Protein AF-A0A534LM53-F1 (afdb_monomer_lite)

Secondary structure (DSSP, 8-state):
--SS----SS-GGGG-BTTB--HHHHHHHHHHT-

Structure (mmCIF, N/CA/C/O backbone):
data_AF-A0A534LM53-F1
#
_entry.id   AF-A0A534LM53-F1
#
loop_
_atom_site.group_PDB
_atom_site.id
_atom_site.type_symbol
_atom_site.label_atom_id
_atom_site.label_alt_id
_atom_site.label_comp_id
_atom_site.label_asym_id
_atom_site.label_entity_id
_atom_site.label_seq_id
_atom_site.pdbx_PDB_ins_code
_atom_site.Cartn_x
_atom_site.Cartn_y
_atom_site.Cartn_z
_atom_site.occupancy
_atom_site.B_iso_or_equiv
_atom_site.auth_seq_id
_atom_site.auth_comp_id
_atom_site.auth_asym_id
_atom_site.auth_atom_id
_atom_site.pdbx_PDB_model_num
ATOM 1 N N . GLY A 1 1 ? 2.624 4.467 20.330 1.00 85.50 1 GLY A N 1
ATOM 2 C CA . GLY A 1 1 ? 3.009 3.854 19.043 1.00 85.50 1 GLY A CA 1
ATOM 3 C C . GLY A 1 1 ? 1.905 4.093 18.038 1.00 85.50 1 GLY A C 1
ATOM 4 O O . GLY A 1 1 ? 0.751 4.116 18.446 1.00 85.50 1 GLY A O 1
ATOM 5 N N . HIS A 1 2 ? 2.234 4.321 16.767 1.00 92.81 2 HIS A N 1
ATOM 6 C CA . HIS A 1 2 ? 1.231 4.599 15.734 1.00 92.81 2 HIS A CA 1
ATOM 7 C C . HIS A 1 2 ? 0.683 3.289 15.135 1.00 92.81 2 HIS A C 1
ATOM 9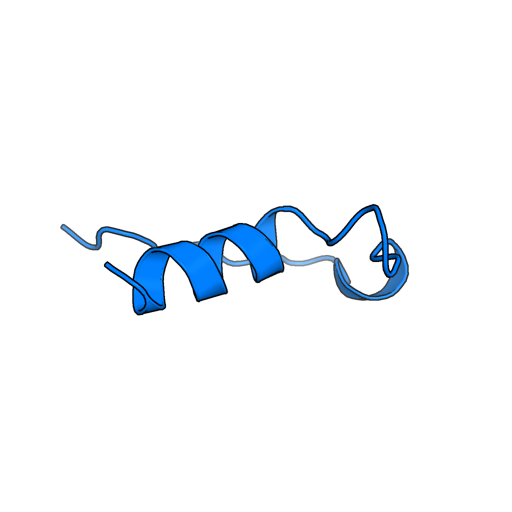 O O . HIS A 1 2 ? 1.489 2.454 14.724 1.00 92.81 2 HIS A O 1
ATOM 15 N N . PRO A 1 3 ? -0.651 3.092 15.063 1.00 92.44 3 PRO A N 1
ATOM 16 C CA . PRO A 1 3 ? -1.259 1.838 14.597 1.00 92.44 3 PRO A CA 1
ATOM 17 C C . PRO A 1 3 ? -1.077 1.596 13.092 1.00 92.44 3 PRO A C 1
ATOM 19 O O . PRO A 1 3 ? -1.137 0.455 12.638 1.00 92.44 3 PRO A O 1
ATOM 22 N N . TYR A 1 4 ? -0.833 2.659 12.322 1.00 97.31 4 TYR A N 1
ATOM 23 C CA . TYR A 1 4 ? -0.464 2.592 10.914 1.00 97.31 4 TYR A CA 1
ATOM 24 C C . TYR A 1 4 ? 0.480 3.752 10.580 1.00 97.31 4 TYR A C 1
ATOM 26 O O . TYR A 1 4 ? 0.067 4.910 10.575 1.00 97.31 4 TYR A O 1
ATOM 34 N N . PHE A 1 5 ? 1.759 3.452 10.347 1.00 97.50 5 PHE A N 1
ATOM 35 C CA . PHE A 1 5 ? 2.796 4.438 10.029 1.00 97.50 5 PHE A CA 1
ATOM 36 C C . PHE A 1 5 ? 3.736 3.853 8.973 1.00 97.50 5 PHE A C 1
ATOM 38 O O . PHE A 1 5 ? 4.719 3.188 9.290 1.00 97.50 5 PHE A O 1
ATOM 45 N N . ILE A 1 6 ? 3.361 4.022 7.704 1.00 96.81 6 ILE A N 1
ATOM 46 C CA . ILE A 1 6 ? 4.057 3.459 6.541 1.00 96.81 6 ILE A CA 1
ATOM 47 C C . ILE A 1 6 ? 4.251 4.562 5.500 1.00 96.81 6 ILE A C 1
ATOM 49 O O . ILE A 1 6 ? 3.359 5.378 5.284 1.00 96.81 6 ILE A O 1
ATOM 53 N N . ALA A 1 7 ? 5.398 4.539 4.823 1.00 96.44 7 ALA A N 1
ATOM 54 C CA . ALA A 1 7 ? 5.700 5.368 3.662 1.00 96.44 7 ALA A CA 1
ATOM 55 C C . ALA A 1 7 ? 6.323 4.518 2.544 1.00 96.44 7 ALA A C 1
ATOM 57 O O . ALA A 1 7 ? 6.804 3.408 2.778 1.00 96.44 7 ALA A O 1
ATOM 58 N N . SER A 1 8 ? 6.301 5.046 1.323 1.00 96.75 8 SER A N 1
ATOM 59 C CA . SER A 1 8 ? 6.817 4.3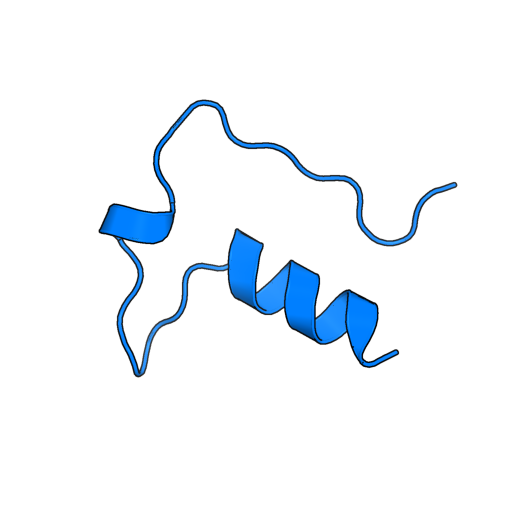93 0.121 1.00 96.75 8 SER A CA 1
ATOM 60 C C . SER A 1 8 ? 7.689 5.364 -0.663 1.00 96.75 8 SER A C 1
ATOM 62 O O . SER A 1 8 ? 7.290 6.504 -0.871 1.00 96.75 8 SER A O 1
ATOM 64 N N . GLN A 1 9 ? 8.852 4.901 -1.127 1.00 98.38 9 GLN A N 1
ATOM 65 C CA . GLN A 1 9 ? 9.692 5.649 -2.071 1.00 98.38 9 GLN A CA 1
ATOM 66 C C . GLN A 1 9 ? 9.284 5.405 -3.535 1.00 98.38 9 GLN A C 1
ATOM 68 O O . GLN A 1 9 ? 9.592 6.204 -4.411 1.00 98.38 9 GLN A O 1
ATOM 73 N N . PHE A 1 10 ? 8.594 4.296 -3.812 1.00 96.69 10 PHE A N 1
ATOM 74 C CA . PHE A 1 10 ? 8.037 3.993 -5.130 1.00 96.69 10 PHE A CA 1
ATOM 75 C C . PHE A 1 10 ? 6.589 4.490 -5.247 1.00 96.69 10 PHE A C 1
ATOM 77 O O . PHE A 1 10 ? 6.009 4.962 -4.271 1.00 96.69 10 PHE A O 1
ATOM 84 N N . HIS A 1 11 ? 6.004 4.321 -6.436 1.00 98.06 11 HIS A N 1
ATOM 85 C CA . HIS A 1 11 ? 4.628 4.698 -6.767 1.00 98.06 11 HIS A CA 1
ATOM 86 C C . HIS A 1 11 ? 3.652 3.500 -6.658 1.00 98.06 11 HIS A C 1
ATOM 88 O O . HIS A 1 11 ? 3.417 2.792 -7.650 1.00 98.06 11 HIS A O 1
ATOM 94 N N . PRO A 1 12 ? 3.105 3.184 -5.462 1.00 97.00 12 PRO A N 1
ATOM 95 C CA . PRO A 1 12 ? 2.177 2.068 -5.254 1.00 97.00 12 PRO A CA 1
ATOM 96 C C . PRO A 1 12 ? 0.852 2.213 -6.015 1.00 97.00 12 PRO A C 1
ATOM 98 O O . PRO A 1 12 ? 0.168 1.214 -6.255 1.0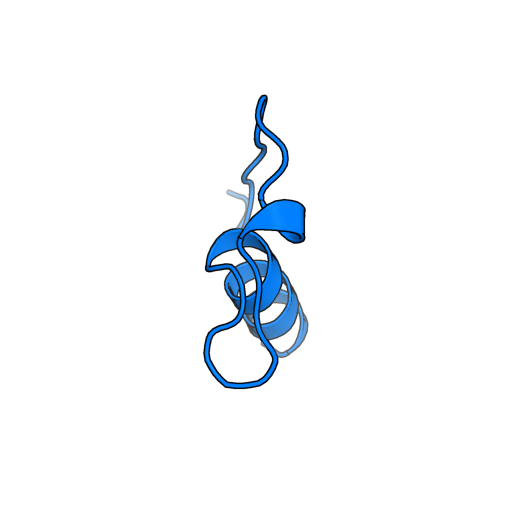0 97.00 12 PRO A O 1
ATOM 101 N N . GLU A 1 13 ? 0.474 3.432 -6.385 1.00 97.69 13 GLU A N 1
ATOM 102 C CA . GLU A 1 13 ? -0.717 3.760 -7.161 1.00 97.69 13 GLU A CA 1
ATOM 103 C C . GLU A 1 13 ? -0.693 3.125 -8.555 1.00 97.69 13 GLU A C 1
ATOM 105 O O . GLU A 1 13 ? -1.712 2.596 -8.998 1.00 97.69 13 GLU A O 1
ATOM 110 N N . LEU A 1 14 ? 0.478 3.042 -9.197 1.00 98.25 14 LEU A N 1
ATOM 111 C CA . LEU A 1 14 ? 0.606 2.529 -10.568 1.00 98.25 14 LEU A CA 1
ATOM 112 C C . LEU A 1 14 ? 0.284 1.028 -10.674 1.00 98.25 14 LEU A C 1
ATOM 114 O O . LEU A 1 14 ? -0.138 0.530 -11.725 1.00 98.25 14 LEU A O 1
ATOM 118 N N . ARG A 1 15 ? 0.443 0.289 -9.570 1.00 95.50 15 ARG A N 1
ATOM 119 C CA . ARG A 1 15 ? 0.152 -1.154 -9.486 1.00 95.50 15 ARG A CA 1
ATOM 120 C C . ARG A 1 15 ? -1.230 -1.470 -8.906 1.00 95.50 15 ARG A C 1
ATOM 122 O O . ARG A 1 15 ? -1.615 -2.636 -8.891 1.00 95.50 15 ARG A O 1
ATOM 129 N N . SER A 1 16 ? -1.982 -0.469 -8.452 1.00 97.94 16 SER A N 1
ATOM 130 C CA . SER A 1 16 ? -3.329 -0.661 -7.905 1.00 97.94 16 SER A CA 1
ATOM 131 C C . SER A 1 16 ? -4.341 -0.980 -9.012 1.00 97.94 16 SER A C 1
ATOM 133 O O . SER A 1 16 ? -4.257 -0.431 -10.112 1.00 97.94 16 SER A O 1
ATOM 135 N N . ARG A 1 17 ? -5.312 -1.860 -8.749 1.00 98.00 17 ARG A N 1
ATOM 136 C CA . ARG A 1 17 ? -6.433 -2.178 -9.656 1.00 98.00 17 ARG A CA 1
ATOM 137 C C . ARG A 1 17 ? -7.747 -2.253 -8.867 1.00 98.00 17 ARG A C 1
ATOM 139 O O . ARG A 1 17 ? -7.688 -2.559 -7.679 1.00 98.00 17 ARG A O 1
ATOM 146 N N . PRO A 1 18 ? -8.923 -2.056 -9.496 1.00 97.44 18 PRO A N 1
ATOM 147 C CA . PRO A 1 18 ? -10.207 -2.036 -8.783 1.00 97.44 18 PRO A CA 1
ATOM 148 C C . PRO A 1 18 ? -10.464 -3.266 -7.898 1.00 97.44 18 PRO A C 1
ATOM 150 O O . PRO A 1 18 ? -10.853 -3.124 -6.746 1.00 97.44 18 PRO A O 1
ATOM 153 N N . LEU A 1 19 ? -10.167 -4.471 -8.400 1.00 98.12 19 LEU A N 1
ATOM 154 C CA . LEU A 1 19 ? -10.326 -5.732 -7.655 1.00 98.12 19 LEU A CA 1
ATOM 155 C C . LEU A 1 19 ? -9.042 -6.196 -6.944 1.00 98.12 19 LEU A C 1
ATOM 157 O O . LEU A 1 19 ? -9.014 -7.254 -6.321 1.00 98.12 19 LEU A O 1
ATOM 161 N N . ARG A 1 20 ? -7.958 -5.422 -7.049 1.00 97.75 20 ARG A N 1
ATOM 162 C CA . ARG A 1 20 ? -6.662 -5.709 -6.424 1.00 97.75 20 ARG A CA 1
ATOM 163 C C . ARG A 1 20 ? -6.007 -4.391 -5.998 1.00 97.75 20 ARG A C 1
ATOM 165 O O . ARG A 1 20 ? -5.059 -3.936 -6.648 1.00 97.75 20 A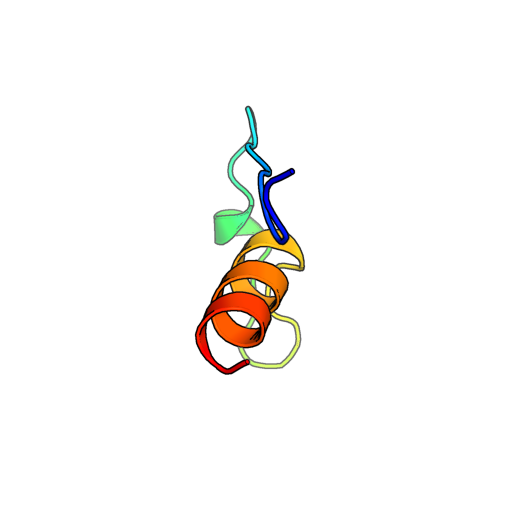RG A O 1
ATOM 172 N N . PRO A 1 21 ? -6.537 -3.734 -4.954 1.00 98.00 21 PRO A N 1
ATOM 173 C CA . PRO A 1 21 ? -6.002 -2.463 -4.494 1.00 98.00 21 PRO A CA 1
ATOM 174 C C . PRO A 1 21 ? -4.581 -2.640 -3.957 1.00 98.00 21 PRO A C 1
ATOM 176 O O . PRO A 1 21 ? -4.222 -3.695 -3.425 1.00 98.00 21 PRO A O 1
ATOM 179 N N . SER A 1 22 ? -3.770 -1.590 -4.071 1.00 98.12 22 SER A N 1
ATOM 180 C CA . SER A 1 22 ? -2.448 -1.577 -3.445 1.00 98.12 22 SER A CA 1
ATOM 181 C C . SER A 1 22 ? -2.560 -1.812 -1.929 1.00 98.12 22 SER A C 1
ATOM 183 O O . SER A 1 22 ? -3.371 -1.142 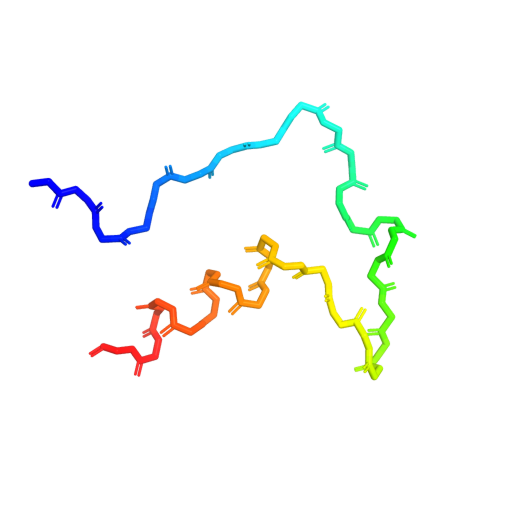-1.277 1.00 98.12 22 SER A O 1
ATOM 185 N N . PRO A 1 23 ? -1.732 -2.699 -1.341 1.00 97.44 23 PRO A N 1
ATOM 186 C CA . PRO A 1 23 ? -1.755 -2.973 0.094 1.00 97.44 23 PRO A CA 1
ATOM 187 C C . PRO A 1 23 ? -1.580 -1.724 0.964 1.00 97.44 23 PRO A C 1
ATOM 189 O O . PRO A 1 23 ? -2.233 -1.616 1.997 1.00 97.44 23 PRO A O 1
ATOM 192 N N . ILE A 1 24 ? -0.759 -0.759 0.527 1.00 97.38 24 ILE A N 1
ATOM 193 C CA . ILE A 1 24 ? -0.482 0.476 1.280 1.00 97.38 24 ILE A CA 1
ATOM 194 C C . ILE A 1 24 ? -1.739 1.352 1.391 1.00 97.38 24 ILE A C 1
ATOM 196 O O . ILE A 1 24 ? -2.025 1.899 2.454 1.00 97.38 24 ILE A O 1
ATOM 200 N N . HIS A 1 25 ? -2.525 1.460 0.318 1.00 97.56 25 HIS A N 1
ATOM 201 C CA . HIS A 1 25 ? -3.751 2.262 0.325 1.00 97.56 25 HIS A CA 1
ATOM 202 C C . HIS A 1 25 ? -4.894 1.540 1.047 1.00 97.56 25 HIS A C 1
ATOM 204 O O . HIS A 1 25 ? -5.588 2.146 1.861 1.00 97.56 25 HIS A O 1
ATOM 210 N N . LEU A 1 26 ? -5.064 0.232 0.811 1.00 97.94 26 LEU A N 1
ATOM 211 C CA . LEU A 1 26 ? -6.092 -0.552 1.503 1.00 97.94 26 LEU A CA 1
ATOM 212 C C . LEU A 1 26 ? -5.833 -0.614 3.016 1.00 97.94 26 LEU A C 1
ATOM 214 O O . LEU A 1 26 ? -6.775 -0.530 3.803 1.00 97.94 26 LEU A O 1
ATOM 218 N N . GLY A 1 27 ? -4.567 -0.746 3.423 1.00 97.19 27 GLY A N 1
ATOM 219 C CA . GLY A 1 27 ? -4.154 -0.703 4.823 1.00 97.19 27 GLY A CA 1
ATOM 220 C C . GLY A 1 27 ? -4.500 0.628 5.487 1.00 97.19 27 GLY A C 1
ATOM 221 O O . GLY A 1 27 ? -5.088 0.620 6.565 1.00 97.19 27 GLY A O 1
ATOM 222 N N . LEU A 1 28 ? -4.234 1.750 4.807 1.00 97.56 28 LEU A N 1
ATOM 223 C CA . LEU A 1 28 ? -4.573 3.088 5.299 1.00 97.56 28 LEU A CA 1
ATOM 224 C C . LEU A 1 28 ? -6.083 3.247 5.529 1.00 97.56 28 LEU A C 1
ATOM 226 O O . LEU A 1 28 ? -6.495 3.652 6.612 1.00 97.56 28 LEU A O 1
ATOM 230 N N . VAL A 1 29 ? -6.913 2.879 4.546 1.00 97.75 29 VAL A N 1
ATOM 231 C CA . VAL A 1 29 ? -8.382 2.977 4.668 1.00 97.75 29 VAL A CA 1
ATOM 232 C C . VAL A 1 29 ? -8.902 2.098 5.806 1.00 97.75 29 VAL A C 1
ATOM 234 O O . VAL A 1 29 ? -9.734 2.533 6.595 1.00 97.75 29 VAL A O 1
ATOM 237 N N . ARG A 1 30 ? -8.389 0.869 5.938 1.00 97.56 30 ARG A N 1
ATOM 238 C CA . ARG A 1 30 ? -8.764 -0.037 7.036 1.00 97.56 30 ARG A CA 1
ATOM 239 C C . ARG A 1 30 ? -8.344 0.484 8.404 1.00 97.56 30 ARG A C 1
ATOM 241 O O . ARG A 1 30 ? -9.071 0.266 9.364 1.00 97.56 30 ARG A O 1
ATOM 248 N N . ALA A 1 31 ? -7.183 1.129 8.496 1.00 97.31 31 ALA A N 1
ATOM 249 C CA . ALA A 1 31 ? -6.726 1.747 9.732 1.00 97.31 31 ALA A CA 1
ATOM 250 C C . ALA A 1 31 ? -7.590 2.957 10.115 1.00 97.31 31 ALA A C 1
ATOM 252 O O . ALA A 1 31 ? -7.834 3.153 11.295 1.00 97.31 31 ALA A O 1
ATOM 253 N N . ALA A 1 32 ? -8.077 3.723 9.133 1.00 96.88 32 ALA A N 1
ATOM 254 C CA . ALA A 1 32 ? -8.991 4.844 9.360 1.00 96.88 32 ALA A CA 1
ATOM 255 C C . ALA A 1 32 ? -10.422 4.405 9.725 1.00 96.88 32 ALA A C 1
ATOM 257 O O . ALA A 1 32 ? -11.145 5.151 10.374 1.00 96.88 32 ALA A O 1
ATOM 258 N N . ALA A 1 33 ? -10.837 3.214 9.289 1.00 96.75 33 ALA A N 1
ATOM 259 C CA . ALA A 1 33 ? -12.149 2.639 9.586 1.00 96.75 33 ALA A CA 1
ATOM 260 C C . ALA A 1 33 ? -12.213 1.869 10.924 1.00 96.75 33 ALA A C 1
ATOM 262 O O . ALA A 1 33 ? -13.247 1.272 11.221 1.00 96.75 33 ALA A O 1
ATOM 263 N N . ARG A 1 34 ? -11.115 1.825 11.688 1.00 83.88 34 ARG A N 1
ATOM 264 C CA . ARG A 1 34 ? -11.036 1.239 13.035 1.00 83.88 34 ARG A CA 1
ATOM 265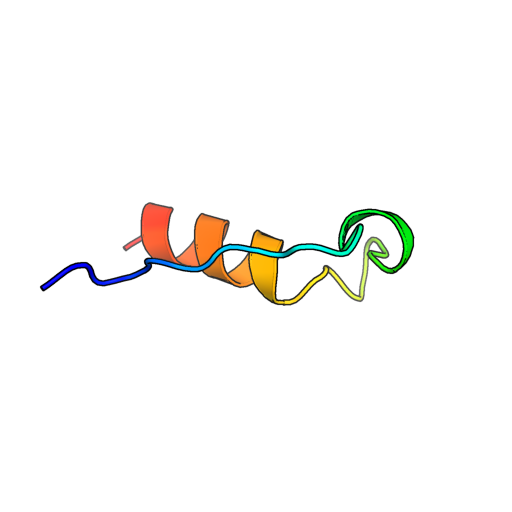 C C . ARG A 1 34 ? -11.104 2.328 14.090 1.00 83.88 34 ARG A C 1
ATOM 267 O O . ARG A 1 34 ? -11.713 2.038 15.139 1.00 83.88 34 ARG A O 1
#

Radius of gyration: 10.48 Å; chains: 1; bounding box: 22×11×30 Å

Foldseek 3Di:
DDPDDDDDPDDQVVVADPVRGRPNVVVVVVSVVD

Sequence (34 aa):
GHPYFIASQFHPELRSRPLRPSPIHLGLVRAAAR

pLDDT: mean 96.4, std 3.2, range [83.88, 98.38]